Protein AF-A0A377KC80-F1 (afdb_monomer)

Nearest PDB structures (foldseek):
  1p32-assembly1_B  TM=4.394E-01  e=7.452E-01  Homo sapiens
  1yqf-assembly1_C  TM=5.046E-01  e=1.511E+00  Leishmania major
  6szw-assembly1_B  TM=3.566E-01  e=1.194E+00  Homo sapiens
  1p32-assembly1_A  TM=3.087E-01  e=9.432E-01  Homo sapiens
  1p32-assembly1_C  TM=3.452E-01  e=1.803E+00  Homo sapiens

Secondary structure (DSSP, 8-state):
-EEEEEETTEEEEEEE-SSEEEEEEEE-S--TTSB---EEEEEETTEEEEETTTS-EEEEETTEEEE-PPP-S-HHHHHHHHHHHHHHTT-SSEEEEETTEEEEEE---HHHHHHHSSHHHHHHHS-SB--

Structure (mmCIF, N/CA/C/O backbone):
data_AF-A0A377KC80-F1
#
_entry.id   AF-A0A377KC80-F1
#
loop_
_atom_site.group_PDB
_atom_site.id
_atom_site.type_symbol
_atom_site.label_atom_id
_atom_site.label_alt_id
_atom_site.label_comp_id
_atom_site.label_asym_id
_atom_site.label_entity_id
_atom_site.label_seq_id
_atom_site.pdbx_PDB_ins_code
_atom_site.Cartn_x
_atom_site.Cartn_y
_atom_site.Cartn_z
_atom_site.occupancy
_atom_site.B_iso_or_equiv
_atom_site.auth_seq_id
_atom_site.auth_comp_id
_atom_site.auth_asym_id
_atom_site.auth_atom_id
_atom_site.pdbx_PDB_model_num
ATOM 1 N N . MET A 1 1 ? -5.924 -3.165 12.423 1.00 92.44 1 MET A N 1
ATOM 2 C CA . MET A 1 1 ? -4.764 -2.318 12.799 1.00 92.44 1 MET A CA 1
ATOM 3 C C . MET A 1 1 ? -3.661 -2.581 11.795 1.00 92.44 1 MET A C 1
ATOM 5 O O . MET A 1 1 ? -3.571 -3.715 11.348 1.00 92.44 1 MET A O 1
ATOM 9 N N . TRP A 1 2 ? -2.860 -1.576 11.462 1.00 97.38 2 TRP A N 1
ATOM 10 C CA . TRP A 1 2 ? -1.629 -1.739 10.703 1.00 97.38 2 TRP A CA 1
ATOM 11 C C . TRP A 1 2 ? -0.594 -2.550 11.488 1.00 97.38 2 TRP A C 1
ATOM 13 O O . TRP A 1 2 ? -0.424 -2.347 12.696 1.00 97.38 2 TRP A O 1
ATOM 23 N N . GLY A 1 3 ? 0.098 -3.434 10.786 1.00 96.62 3 GLY A N 1
ATOM 24 C CA . GLY A 1 3 ? 1.353 -4.064 11.167 1.00 96.62 3 GLY A CA 1
ATOM 25 C C . GLY A 1 3 ? 2.402 -3.818 10.085 1.00 96.62 3 GLY A C 1
ATOM 26 O O . GLY A 1 3 ? 2.067 -3.383 8.983 1.00 96.62 3 GLY A O 1
ATOM 27 N N . SER A 1 4 ? 3.664 -4.078 10.409 1.00 96.75 4 SER A N 1
ATOM 28 C CA . SER A 1 4 ? 4.762 -4.005 9.451 1.00 96.75 4 SER A CA 1
ATOM 29 C C . SER A 1 4 ? 5.705 -5.194 9.585 1.00 96.75 4 SER A C 1
ATOM 31 O O . SER A 1 4 ? 5.806 -5.808 10.651 1.00 96.75 4 SER A O 1
ATOM 33 N N . GLY A 1 5 ? 6.383 -5.514 8.489 1.00 95.81 5 GLY A N 1
ATOM 34 C CA . GLY A 1 5 ? 7.382 -6.568 8.390 1.00 95.81 5 GLY A CA 1
ATOM 35 C C . GLY A 1 5 ? 8.461 -6.201 7.379 1.00 95.81 5 GLY A C 1
ATOM 36 O O . GLY A 1 5 ? 8.325 -5.240 6.625 1.00 95.81 5 GLY A O 1
ATOM 37 N N . PHE A 1 6 ? 9.552 -6.958 7.382 1.00 95.12 6 PHE A N 1
ATOM 38 C CA . PHE A 1 6 ? 10.605 -6.836 6.383 1.00 95.12 6 PHE A CA 1
ATOM 39 C C . PHE A 1 6 ? 11.070 -8.226 5.975 1.00 95.12 6 PHE A C 1
ATOM 41 O O . PHE A 1 6 ? 11.421 -9.042 6.831 1.00 95.12 6 PHE A O 1
ATOM 48 N N . THR A 1 7 ? 11.079 -8.494 4.674 1.00 93.38 7 THR A N 1
ATOM 49 C CA . THR A 1 7 ? 11.518 -9.773 4.121 1.00 93.38 7 THR A CA 1
ATOM 50 C C . THR A 1 7 ? 12.176 -9.559 2.766 1.00 93.38 7 THR A C 1
ATOM 52 O O . THR A 1 7 ? 11.642 -8.861 1.913 1.00 93.38 7 THR A O 1
ATOM 55 N N . MET A 1 8 ? 13.367 -10.135 2.571 1.00 93.12 8 MET A N 1
ATOM 56 C CA . MET A 1 8 ? 14.068 -10.170 1.275 1.00 93.12 8 MET A CA 1
ATOM 57 C C . MET A 1 8 ? 14.171 -8.810 0.545 1.00 93.12 8 MET A C 1
ATOM 59 O O . MET A 1 8 ? 14.028 -8.736 -0.674 1.00 93.12 8 MET A O 1
ATOM 63 N N . GLY A 1 9 ? 14.420 -7.721 1.280 1.00 93.62 9 GLY A N 1
ATOM 64 C CA . GLY A 1 9 ? 14.538 -6.381 0.687 1.00 93.62 9 GLY A CA 1
ATOM 65 C C . GLY A 1 9 ? 13.203 -5.674 0.438 1.00 93.62 9 GLY A C 1
ATOM 66 O O . GLY A 1 9 ? 13.186 -4.630 -0.204 1.00 93.62 9 GLY A O 1
ATOM 67 N N . VAL A 1 10 ? 12.092 -6.211 0.943 1.00 96.69 10 VAL A N 1
ATOM 68 C CA . VAL A 1 10 ? 10.760 -5.605 0.861 1.00 96.69 10 VAL A CA 1
ATOM 69 C C . VAL A 1 10 ? 10.282 -5.260 2.265 1.00 96.69 10 VAL A C 1
ATOM 71 O O . VAL A 1 10 ? 10.205 -6.135 3.131 1.00 96.69 10 VAL A O 1
ATOM 74 N N . THR A 1 11 ? 9.946 -3.991 2.488 1.00 97.19 11 THR A N 1
ATOM 75 C CA . THR A 1 11 ? 9.222 -3.567 3.689 1.00 97.19 11 THR A CA 1
ATOM 76 C C . THR A 1 11 ? 7.729 -3.678 3.413 1.00 97.19 11 THR A C 1
ATOM 78 O O . THR A 1 11 ? 7.213 -3.075 2.475 1.00 97.19 11 THR A O 1
ATOM 81 N N . GLU A 1 12 ? 7.025 -4.447 4.230 1.00 97.06 12 GLU A N 1
ATOM 82 C CA . GLU A 1 12 ? 5.603 -4.728 4.062 1.00 97.06 12 GLU A CA 1
ATOM 83 C C . GLU A 1 12 ? 4.792 -4.033 5.150 1.00 97.06 12 GLU A C 1
ATOM 85 O O . GLU A 1 12 ? 5.156 -4.070 6.327 1.00 97.06 12 GLU A O 1
ATOM 90 N N . PHE A 1 13 ? 3.657 -3.453 4.772 1.00 97.88 13 PHE A N 1
ATOM 91 C CA . PHE A 1 13 ? 2.700 -2.844 5.692 1.00 97.88 13 PHE A CA 1
ATOM 92 C C . PHE A 1 13 ? 1.335 -3.462 5.460 1.00 97.88 13 PHE A C 1
ATOM 94 O O . PHE A 1 13 ? 0.821 -3.422 4.345 1.00 97.88 13 PHE A O 1
ATOM 101 N N . SER A 1 14 ? 0.734 -4.045 6.493 1.00 97.56 14 SER A N 1
ATOM 102 C CA . SER A 1 14 ? -0.508 -4.798 6.339 1.00 97.56 14 SER A CA 1
ATOM 103 C C . SER A 1 14 ? -1.585 -4.409 7.334 1.00 97.56 14 SER A C 1
ATOM 105 O O . SER A 1 14 ? -1.310 -4.077 8.484 1.00 97.56 14 SER A O 1
ATOM 107 N N . ILE A 1 15 ? -2.838 -4.447 6.893 1.00 98.06 15 ILE A N 1
ATOM 108 C CA . ILE A 1 15 ? -4.012 -4.228 7.735 1.00 98.06 15 ILE A CA 1
ATOM 109 C C . ILE A 1 15 ? -5.109 -5.198 7.333 1.00 98.06 15 ILE A C 1
ATOM 111 O O . ILE A 1 15 ? -5.343 -5.426 6.152 1.00 98.06 15 ILE A O 1
ATOM 115 N N . ASP A 1 16 ? -5.811 -5.729 8.325 1.00 96.50 16 ASP A N 1
ATOM 116 C CA . ASP A 1 16 ? -6.956 -6.613 8.139 1.00 96.50 16 ASP A CA 1
ATOM 117 C C . ASP A 1 16 ? -8.143 -6.127 8.989 1.00 96.50 16 ASP A C 1
ATOM 119 O O . ASP A 1 16 ? -7.957 -5.530 10.062 1.00 96.50 16 ASP A O 1
ATOM 123 N N . ASN A 1 17 ? -9.363 -6.323 8.478 1.00 95.69 17 ASN A N 1
ATOM 124 C CA . ASN A 1 17 ? -10.620 -5.967 9.151 1.00 95.69 17 ASN A CA 1
ATOM 125 C C . ASN A 1 17 ? -11.510 -7.177 9.512 1.00 95.69 17 ASN A C 1
ATOM 127 O O . ASN A 1 17 ? -12.698 -7.012 9.786 1.00 95.69 17 ASN A O 1
ATOM 131 N N . GLY A 1 18 ? -10.954 -8.385 9.490 1.00 94.56 18 GLY A N 1
ATOM 132 C CA . GLY A 1 18 ? -11.598 -9.676 9.739 1.00 94.56 18 GLY A CA 1
ATOM 133 C C . GLY A 1 18 ? -12.139 -10.365 8.483 1.00 94.56 18 GLY A C 1
ATOM 134 O O . GLY A 1 18 ? -12.552 -11.522 8.544 1.00 94.56 18 GLY A O 1
ATOM 135 N N . LYS A 1 19 ? -12.177 -9.670 7.341 1.00 96.19 19 LYS A N 1
ATOM 136 C CA . LYS A 1 19 ? -12.702 -10.199 6.071 1.00 96.19 19 LYS A CA 1
ATOM 137 C C . LYS A 1 19 ? -11.822 -9.849 4.882 1.00 96.19 19 LYS A C 1
ATOM 139 O O . LYS A 1 19 ? -11.690 -10.661 3.966 1.00 96.19 19 LYS A O 1
ATOM 144 N N . TRP A 1 20 ? -11.296 -8.633 4.881 1.00 98.38 20 TRP A N 1
ATOM 145 C CA . TRP A 1 20 ? -10.429 -8.104 3.847 1.00 98.38 20 TRP A CA 1
ATOM 146 C C . TRP A 1 20 ? -9.115 -7.645 4.458 1.00 98.38 20 TRP A C 1
ATOM 148 O O . TRP A 1 20 ? -9.116 -6.963 5.488 1.00 98.38 20 TRP A O 1
ATOM 158 N N . GLY A 1 21 ? -8.034 -7.968 3.758 1.00 98.31 21 GLY A N 1
ATOM 159 C CA . GLY A 1 21 ? -6.681 -7.562 4.096 1.00 98.31 21 GLY A CA 1
ATOM 160 C C . GLY A 1 21 ? -6.053 -6.739 2.978 1.00 98.31 21 GLY A C 1
ATOM 161 O O . GLY A 1 21 ? -6.375 -6.918 1.803 1.00 98.31 21 GLY A O 1
ATOM 162 N N . ILE A 1 22 ? -5.149 -5.841 3.345 1.00 98.38 22 ILE A N 1
ATOM 163 C CA . ILE A 1 22 ? -4.282 -5.093 2.432 1.00 98.38 22 ILE A CA 1
ATOM 164 C C . ILE A 1 22 ? -2.843 -5.367 2.854 1.00 98.38 22 ILE A C 1
ATOM 166 O O . ILE A 1 22 ? -2.555 -5.359 4.050 1.00 98.38 22 ILE A O 1
ATOM 170 N N . ASN A 1 23 ? -1.952 -5.573 1.889 1.00 98.06 23 ASN A N 1
ATOM 171 C CA . ASN A 1 23 ? -0.505 -5.504 2.067 1.00 98.06 23 ASN A CA 1
ATOM 172 C C . ASN A 1 23 ? 0.053 -4.489 1.062 1.00 98.06 23 ASN A C 1
ATOM 174 O O . ASN A 1 23 ? -0.175 -4.625 -0.136 1.00 98.06 23 ASN A O 1
ATOM 178 N N . ILE A 1 24 ? 0.748 -3.473 1.561 1.00 98.19 24 ILE A N 1
ATOM 179 C CA . ILE A 1 24 ? 1.534 -2.530 0.771 1.00 98.19 24 ILE A CA 1
ATOM 180 C C . ILE A 1 24 ? 2.984 -3.014 0.838 1.00 98.19 24 ILE A C 1
ATOM 182 O O . ILE A 1 24 ? 3.597 -2.988 1.906 1.00 98.19 24 ILE A O 1
ATOM 186 N N . SER A 1 25 ? 3.502 -3.487 -0.291 1.00 97.62 25 SER A N 1
ATOM 187 C CA . SER A 1 25 ? 4.842 -4.045 -0.443 1.00 97.62 25 SER A CA 1
ATOM 188 C C . SER A 1 25 ? 5.772 -3.006 -1.056 1.00 97.62 25 SER A C 1
ATOM 190 O O . SER A 1 25 ? 5.716 -2.727 -2.256 1.00 97.62 25 SER A O 1
ATOM 192 N N . CYS A 1 26 ? 6.652 -2.445 -0.235 1.00 97.50 26 CYS A N 1
ATOM 193 C CA . CYS A 1 26 ? 7.598 -1.426 -0.653 1.00 97.50 26 CYS A CA 1
ATOM 194 C C . CYS A 1 26 ? 8.979 -2.053 -0.852 1.00 97.50 26 CYS A C 1
ATOM 196 O O . CYS A 1 26 ? 9.735 -2.266 0.096 1.00 97.50 26 CYS A O 1
ATOM 198 N N . THR A 1 27 ? 9.255 -2.438 -2.100 1.00 96.75 27 THR A N 1
ATOM 199 C CA . THR A 1 27 ? 10.537 -3.022 -2.511 1.00 96.75 27 THR A CA 1
ATOM 200 C C . THR A 1 27 ? 11.676 -2.004 -2.461 1.00 96.75 27 THR A C 1
ATOM 202 O O . THR A 1 27 ? 11.527 -0.885 -2.939 1.00 96.75 27 THR A O 1
ATOM 205 N N . GLY A 1 28 ? 12.824 -2.415 -1.923 1.00 95.88 28 GLY A N 1
ATOM 206 C CA . GLY A 1 28 ? 14.124 -1.773 -2.136 1.00 95.88 28 GLY A CA 1
ATOM 207 C C . GLY A 1 28 ? 14.924 -2.410 -3.278 1.00 95.88 28 GLY A C 1
ATOM 208 O O . GLY A 1 28 ? 16.061 -2.022 -3.517 1.00 95.88 28 GLY A O 1
ATOM 209 N N . ASN A 1 29 ? 14.349 -3.400 -3.969 1.00 95.31 29 ASN A N 1
ATOM 210 C CA . ASN A 1 29 ? 14.958 -4.072 -5.112 1.00 95.31 29 ASN A CA 1
ATOM 211 C C . ASN A 1 29 ? 14.458 -3.415 -6.413 1.00 95.31 29 ASN A C 1
ATOM 213 O O . ASN A 1 29 ? 13.266 -3.555 -6.719 1.00 95.31 29 ASN A O 1
ATOM 217 N N . PRO A 1 30 ? 15.317 -2.709 -7.169 1.00 95.69 30 PRO A N 1
ATOM 218 C CA . PRO A 1 30 ? 14.927 -2.101 -8.436 1.00 95.69 30 PRO A CA 1
ATOM 219 C C . PRO A 1 30 ? 14.705 -3.125 -9.546 1.00 95.69 30 PRO A C 1
ATOM 221 O O . PRO A 1 30 ? 15.307 -4.200 -9.558 1.00 95.69 30 PRO A O 1
ATOM 224 N N . ASN A 1 31 ? 13.884 -2.749 -10.526 1.00 94.38 31 ASN A N 1
ATOM 225 C CA . ASN A 1 31 ? 13.826 -3.429 -11.817 1.00 94.38 31 ASN A CA 1
ATOM 226 C C . ASN A 1 31 ? 14.992 -3.005 -12.739 1.00 94.38 31 ASN A C 1
ATOM 228 O O . ASN A 1 31 ? 15.848 -2.203 -12.366 1.00 94.38 31 ASN A O 1
ATOM 232 N N . GLU A 1 32 ? 15.007 -3.514 -13.974 1.00 94.38 32 GLU A N 1
ATOM 233 C CA . GLU A 1 32 ? 16.054 -3.242 -14.977 1.00 94.38 32 GLU A CA 1
ATOM 234 C C . GLU A 1 32 ? 16.237 -1.748 -15.313 1.00 94.38 32 GLU A C 1
ATOM 236 O O . GLU A 1 32 ? 17.292 -1.352 -15.804 1.00 94.38 32 GLU A O 1
ATOM 241 N N . ASN A 1 33 ? 15.233 -0.917 -15.023 1.00 93.62 33 ASN A N 1
ATOM 242 C CA . ASN A 1 33 ? 15.236 0.523 -15.270 1.00 93.62 33 ASN A CA 1
ATOM 243 C C . ASN A 1 33 ? 15.512 1.351 -14.000 1.00 93.62 33 ASN A C 1
ATOM 245 O O . ASN A 1 33 ? 15.265 2.552 -14.008 1.00 93.62 33 ASN A O 1
ATOM 249 N N . ASN A 1 34 ? 16.000 0.740 -12.913 1.00 95.38 34 ASN A N 1
ATOM 250 C CA . ASN A 1 34 ? 16.187 1.373 -11.597 1.00 95.38 34 ASN A CA 1
ATOM 251 C C . ASN A 1 34 ? 14.894 1.870 -10.922 1.00 95.38 34 ASN A C 1
ATOM 253 O O . ASN A 1 34 ? 14.954 2.680 -9.998 1.00 95.38 34 ASN A O 1
ATOM 257 N N . VAL A 1 35 ? 13.725 1.375 -11.336 1.00 97.00 35 VAL A N 1
ATOM 258 C CA . VAL A 1 35 ? 12.438 1.723 -10.715 1.00 97.00 35 VAL A CA 1
ATOM 259 C C . VAL A 1 35 ? 12.129 0.745 -9.584 1.00 97.00 35 VAL A C 1
ATOM 261 O O . VAL A 1 35 ? 12.260 -0.472 -9.740 1.00 97.00 35 VAL A O 1
ATOM 264 N N . LEU A 1 36 ? 11.680 1.277 -8.451 1.00 97.06 36 LEU A N 1
ATOM 265 C CA . LEU A 1 36 ? 11.155 0.517 -7.324 1.00 97.06 36 LEU A CA 1
ATOM 266 C C . LEU A 1 36 ? 9.667 0.239 -7.563 1.00 97.06 36 LEU A C 1
ATOM 268 O O . LEU A 1 36 ? 8.797 1.035 -7.211 1.00 97.06 36 LEU A O 1
ATOM 272 N N . ALA A 1 37 ? 9.380 -0.902 -8.190 1.00 95.75 37 ALA A N 1
ATOM 273 C CA . ALA A 1 37 ? 8.024 -1.347 -8.509 1.00 95.75 37 ALA A CA 1
ATOM 274 C C . ALA A 1 37 ? 7.297 -1.832 -7.244 1.00 95.75 37 ALA A C 1
ATOM 276 O O . ALA A 1 37 ? 7.188 -3.026 -6.974 1.00 95.75 37 ALA A O 1
ATOM 277 N N . HIS A 1 38 ? 6.866 -0.888 -6.413 1.00 97.50 38 HIS A N 1
ATOM 278 C CA . HIS A 1 38 ? 6.055 -1.181 -5.243 1.00 97.50 38 HIS A CA 1
ATOM 279 C C . HIS A 1 38 ? 4.683 -1.733 -5.646 1.00 97.50 38 HIS A C 1
ATOM 281 O O . HIS A 1 38 ? 4.099 -1.313 -6.646 1.00 97.50 38 HIS A O 1
ATOM 287 N N . THR A 1 39 ? 4.139 -2.632 -4.829 1.00 97.38 39 THR A N 1
ATOM 288 C CA . THR A 1 39 ? 2.909 -3.361 -5.165 1.00 97.38 39 THR A CA 1
ATOM 289 C C . THR A 1 39 ? 1.945 -3.350 -3.991 1.00 97.38 39 THR A C 1
ATOM 291 O O . THR A 1 39 ? 2.342 -3.395 -2.828 1.00 97.38 39 THR A O 1
ATOM 294 N N . ILE A 1 40 ? 0.650 -3.316 -4.285 1.00 98.44 40 ILE A N 1
ATOM 295 C CA . ILE A 1 40 ? -0.413 -3.476 -3.296 1.00 98.44 40 ILE A CA 1
ATOM 296 C C . ILE A 1 40 ? -1.113 -4.798 -3.566 1.00 98.44 40 ILE A C 1
ATOM 298 O O . ILE A 1 40 ? -1.581 -5.035 -4.676 1.00 98.44 40 ILE A O 1
ATOM 302 N N . TYR A 1 41 ? -1.235 -5.631 -2.540 1.00 98.31 41 TYR A N 1
ATOM 303 C CA . TYR A 1 41 ? -1.979 -6.884 -2.574 1.00 98.31 41 TYR A CA 1
ATOM 304 C C . TYR A 1 41 ? -3.237 -6.779 -1.724 1.00 98.31 41 TYR A C 1
ATOM 306 O O . TYR A 1 41 ? -3.199 -6.296 -0.590 1.00 98.31 41 TYR A O 1
ATOM 314 N N . ILE A 1 42 ? -4.348 -7.288 -2.252 1.00 98.31 42 ILE A N 1
ATOM 315 C CA . ILE A 1 42 ? -5.628 -7.351 -1.553 1.00 98.31 42 ILE A CA 1
ATOM 316 C C . ILE A 1 42 ? -5.998 -8.799 -1.279 1.00 98.31 42 ILE A C 1
ATOM 318 O O . ILE A 1 42 ? -6.008 -9.647 -2.175 1.00 98.31 42 ILE A O 1
ATOM 322 N N . TYR A 1 43 ? -6.381 -9.048 -0.036 1.00 98.31 43 TYR A N 1
ATOM 323 C CA . TYR A 1 43 ? -6.731 -10.353 0.487 1.00 98.31 43 TYR A CA 1
ATOM 324 C C . TYR A 1 43 ? -8.209 -10.412 0.850 1.00 98.31 43 TYR A C 1
ATOM 326 O O . TYR A 1 43 ? -8.789 -9.434 1.325 1.00 98.31 43 TYR A O 1
ATOM 334 N N . LYS A 1 44 ? -8.813 -11.585 0.668 1.00 97.75 44 LYS A N 1
ATOM 335 C CA . LYS A 1 44 ? -10.130 -11.924 1.212 1.00 97.75 44 LYS A CA 1
ATOM 336 C C . LYS A 1 44 ? -10.010 -13.223 2.004 1.00 97.75 44 LYS A C 1
ATOM 338 O O . LYS A 1 44 ? -9.933 -14.301 1.410 1.00 97.75 44 LYS A O 1
ATOM 343 N N . GLY A 1 45 ? -9.979 -13.117 3.332 1.00 94.25 45 GLY A N 1
ATOM 344 C CA . GLY A 1 45 ? -9.387 -14.165 4.171 1.00 94.25 45 GLY A CA 1
ATOM 345 C C . GLY A 1 45 ? -7.922 -14.380 3.778 1.00 94.25 45 GLY A C 1
ATOM 346 O O . GLY A 1 45 ? -7.231 -13.419 3.462 1.00 94.25 45 GLY A O 1
ATOM 347 N N . ASP A 1 46 ? -7.478 -15.631 3.678 1.00 91.81 46 ASP A N 1
ATOM 348 C CA . ASP A 1 46 ? -6.068 -15.958 3.396 1.00 91.81 46 ASP A CA 1
ATOM 349 C C . ASP A 1 46 ? -5.700 -15.965 1.899 1.00 91.81 46 ASP A C 1
ATOM 351 O O . ASP A 1 46 ? -4.616 -16.400 1.514 1.00 91.81 46 ASP A O 1
ATOM 355 N N . LYS A 1 47 ? -6.612 -15.539 1.018 1.00 96.62 47 LYS A N 1
ATOM 356 C CA . LYS A 1 47 ? -6.414 -15.590 -0.437 1.00 96.62 47 LYS A CA 1
ATOM 357 C C . LYS A 1 47 ? -6.177 -14.203 -1.006 1.00 96.62 47 LYS A C 1
ATOM 359 O O . LYS A 1 47 ? -7.013 -13.323 -0.807 1.00 96.62 47 LYS A O 1
ATOM 364 N N . VAL A 1 48 ? -5.113 -14.053 -1.794 1.00 97.44 48 VAL A N 1
ATOM 365 C CA . VAL A 1 48 ? -4.929 -12.894 -2.678 1.00 97.44 48 VAL A CA 1
ATOM 366 C C . VAL A 1 48 ? -6.022 -12.922 -3.746 1.00 97.44 48 VAL A C 1
ATOM 368 O O . VAL A 1 48 ? -6.217 -13.936 -4.415 1.00 97.44 48 VAL A O 1
ATOM 371 N N . VAL A 1 49 ? -6.762 -11.824 -3.882 1.00 97.38 49 VAL A N 1
ATOM 372 C CA . VAL A 1 49 ? -7.864 -11.688 -4.851 1.00 97.38 49 VAL A CA 1
ATOM 373 C C . VAL A 1 49 ? -7.657 -10.556 -5.855 1.00 97.38 49 VAL A C 1
ATOM 375 O O . VAL A 1 49 ? -8.357 -10.516 -6.865 1.00 97.38 49 VAL A O 1
ATOM 378 N N . ALA A 1 50 ? -6.727 -9.641 -5.583 1.00 97.31 50 ALA A N 1
ATOM 379 C CA . ALA A 1 50 ? -6.307 -8.584 -6.495 1.00 97.31 50 ALA A CA 1
ATOM 380 C C . ALA A 1 50 ? -4.911 -8.078 -6.114 1.00 97.31 50 ALA A C 1
ATOM 382 O O . ALA A 1 50 ? -4.513 -8.170 -4.949 1.00 97.31 50 ALA A O 1
ATOM 383 N N . ASN A 1 51 ? -4.212 -7.495 -7.082 1.00 97.50 51 ASN A N 1
ATOM 384 C CA . ASN A 1 51 ? -3.017 -6.691 -6.863 1.00 97.50 51 ASN A CA 1
ATOM 385 C C . ASN A 1 51 ? -3.023 -5.472 -7.807 1.00 97.50 51 ASN A C 1
ATOM 387 O O . ASN A 1 51 ? -3.830 -5.421 -8.740 1.00 97.50 51 ASN A O 1
ATOM 391 N N . SER A 1 52 ? -2.152 -4.498 -7.548 1.00 96.81 52 SER A N 1
ATOM 392 C CA . SER A 1 52 ? -2.063 -3.246 -8.315 1.00 96.81 52 SER A CA 1
ATOM 393 C C . SER A 1 52 ? -1.474 -3.395 -9.723 1.00 96.81 52 SER A C 1
ATOM 395 O O . SER A 1 52 ? -1.535 -2.444 -10.495 1.00 96.8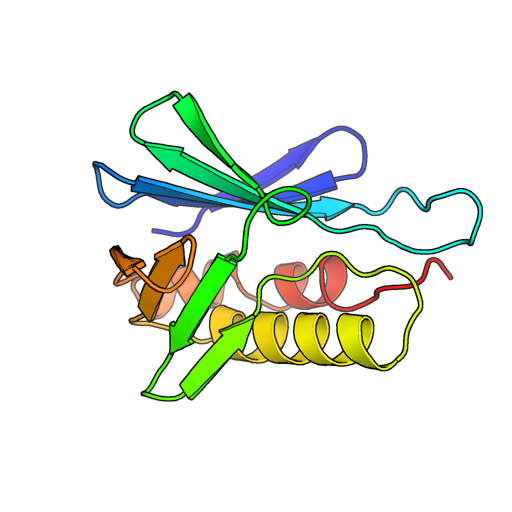1 52 SER A O 1
ATOM 397 N N . GLU A 1 53 ? -0.908 -4.554 -10.073 1.00 94.69 53 GLU A N 1
ATOM 398 C CA . GLU A 1 53 ? -0.418 -4.846 -11.431 1.00 94.69 53 GLU A CA 1
ATOM 399 C C . GLU A 1 53 ? -1.563 -5.279 -12.357 1.00 94.69 53 GLU A C 1
ATOM 401 O O . GLU A 1 53 ? -1.590 -4.944 -13.538 1.00 94.69 53 GLU A O 1
ATOM 406 N N . GLU A 1 54 ? -2.529 -6.028 -11.822 1.00 93.88 54 GLU A N 1
ATOM 407 C CA . GLU A 1 54 ? -3.571 -6.688 -12.615 1.00 93.88 54 GLU A CA 1
ATOM 408 C C . GLU A 1 54 ? -4.951 -6.033 -12.504 1.00 93.88 54 GLU A C 1
ATOM 410 O O . GLU A 1 54 ? -5.851 -6.322 -13.306 1.00 93.88 54 GLU A O 1
ATOM 415 N N . LYS A 1 55 ? -5.178 -5.233 -11.457 1.00 94.94 55 LYS A N 1
ATOM 416 C CA . LYS A 1 55 ? -6.490 -4.670 -11.129 1.00 94.94 55 LYS A CA 1
ATOM 417 C C . LYS A 1 55 ? -6.401 -3.194 -10.786 1.00 94.94 55 LYS A C 1
ATOM 419 O O . LYS A 1 55 ? -5.457 -2.723 -10.163 1.00 94.94 55 LYS A O 1
ATOM 424 N N . ASN A 1 56 ? -7.491 -2.505 -11.099 1.00 94.94 56 ASN A N 1
ATOM 425 C CA . ASN A 1 56 ? -7.728 -1.130 -10.701 1.00 94.94 56 ASN A CA 1
ATOM 426 C C . ASN A 1 56 ? -8.038 -1.102 -9.201 1.00 94.94 56 ASN A C 1
ATOM 428 O O . ASN A 1 56 ? -9.144 -1.461 -8.790 1.00 94.94 56 ASN A O 1
ATOM 432 N N . ILE A 1 57 ? -7.055 -0.717 -8.389 1.00 98.12 57 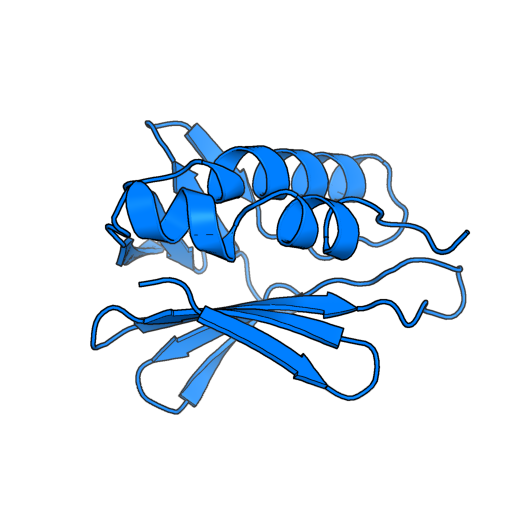ILE A N 1
ATOM 433 C CA . ILE A 1 57 ? -7.201 -0.551 -6.942 1.00 98.12 57 ILE A CA 1
ATOM 434 C C . ILE A 1 57 ? -7.217 0.940 -6.626 1.00 98.12 57 ILE A C 1
ATOM 436 O O . ILE A 1 57 ? -6.289 1.666 -6.985 1.00 98.12 57 ILE A O 1
ATOM 440 N N . SER A 1 58 ? -8.241 1.384 -5.905 1.00 98.19 58 SER A N 1
ATOM 441 C CA . SER A 1 58 ? -8.303 2.747 -5.388 1.00 98.19 58 SER A CA 1
ATOM 442 C C . SER A 1 58 ? -8.770 2.787 -3.938 1.00 98.19 58 SER A C 1
ATOM 444 O O . SER A 1 58 ? -9.401 1.859 -3.414 1.00 98.19 58 SER A O 1
ATOM 446 N N . PHE A 1 59 ? -8.397 3.873 -3.273 1.00 98.56 59 PHE A N 1
ATOM 447 C CA . PHE A 1 59 ? -8.674 4.138 -1.875 1.00 98.56 59 PHE A CA 1
ATOM 448 C C . PHE A 1 59 ? -9.385 5.475 -1.765 1.00 98.56 59 PHE A C 1
ATOM 450 O O . PHE A 1 59 ? -8.867 6.477 -2.249 1.00 98.56 59 PHE A O 1
ATOM 457 N N . VAL A 1 60 ? -10.539 5.506 -1.103 1.00 98.62 60 VAL A N 1
ATOM 458 C CA . VAL A 1 60 ? -11.208 6.773 -0.785 1.00 98.62 60 VAL A CA 1
ATOM 459 C C . VAL A 1 60 ? -10.864 7.155 0.648 1.00 98.62 60 VAL A C 1
ATOM 461 O O . VAL A 1 60 ? -11.216 6.434 1.587 1.00 98.62 60 VAL A O 1
ATOM 464 N N . ILE A 1 61 ? -10.156 8.272 0.802 1.00 98.31 61 ILE A N 1
ATOM 465 C CA . ILE A 1 61 ? -9.647 8.808 2.068 1.00 98.31 61 ILE A CA 1
ATOM 466 C C . ILE A 1 61 ? -10.168 10.240 2.180 1.00 98.31 61 ILE A C 1
ATOM 468 O O . ILE A 1 61 ? -9.941 11.045 1.285 1.00 98.31 61 ILE A O 1
ATOM 472 N N . ASP A 1 62 ? -10.923 10.539 3.239 1.00 96.00 62 ASP A N 1
ATOM 473 C CA . ASP A 1 62 ? -11.540 11.859 3.465 1.00 96.00 62 ASP A CA 1
ATOM 474 C C . ASP A 1 62 ? -12.340 12.412 2.261 1.00 96.00 62 ASP A C 1
ATOM 476 O O . ASP A 1 62 ? -12.461 13.618 2.061 1.00 96.00 62 ASP A O 1
ATOM 480 N N . GLY A 1 63 ? -12.935 11.512 1.468 1.00 95.62 63 GLY A N 1
ATOM 481 C CA . GLY A 1 63 ? -13.745 11.848 0.292 1.00 95.62 63 GLY A CA 1
ATOM 482 C C . GLY A 1 63 ? -12.956 12.044 -1.007 1.00 95.62 63 GLY A C 1
ATOM 483 O O . GLY A 1 63 ? -13.577 12.254 -2.046 1.00 95.62 63 GLY A O 1
ATOM 484 N N . GLU A 1 64 ? -11.628 11.934 -0.973 1.00 97.94 64 GLU A N 1
ATOM 485 C CA . GLU A 1 64 ? -10.753 11.983 -2.148 1.00 97.94 64 GLU A CA 1
ATOM 486 C C . GLU A 1 64 ? -10.292 10.574 -2.547 1.00 97.94 64 GLU A C 1
ATOM 488 O O . GLU A 1 64 ? -10.043 9.722 -1.690 1.00 97.94 64 GLU A O 1
ATOM 493 N N . GLU A 1 65 ? -10.209 10.311 -3.854 1.00 97.81 65 GLU A N 1
ATOM 494 C CA . GLU A 1 65 ? -9.789 9.021 -4.402 1.00 97.81 65 GLU A CA 1
ATOM 495 C C . GLU A 1 65 ? -8.291 9.010 -4.735 1.00 97.81 65 GLU A C 1
ATOM 497 O O . GLU A 1 65 ? -7.793 9.849 -5.486 1.00 97.81 65 GLU A O 1
ATOM 502 N N . PHE A 1 66 ? -7.586 8.002 -4.223 1.00 98.19 66 PHE A N 1
ATOM 503 C CA . PHE A 1 66 ? -6.166 7.765 -4.452 1.00 98.19 66 PHE A CA 1
ATOM 504 C C . PHE A 1 66 ? -5.957 6.400 -5.098 1.00 98.19 66 PHE A C 1
ATOM 506 O O . PHE A 1 66 ? -6.371 5.370 -4.562 1.00 98.19 66 PHE A O 1
ATOM 513 N N . TRP A 1 67 ? -5.285 6.383 -6.244 1.00 95.06 67 TRP A N 1
ATOM 514 C CA . TRP A 1 67 ? -5.029 5.161 -6.997 1.00 95.06 67 TRP A CA 1
ATOM 515 C C . TRP A 1 67 ? -3.782 4.439 -6.488 1.00 95.06 67 TRP A C 1
ATOM 517 O O . TRP A 1 67 ? -2.703 5.022 -6.394 1.00 95.06 67 TRP A O 1
ATOM 527 N N . GLY A 1 68 ? -3.935 3.149 -6.196 1.00 89.50 68 GLY A N 1
ATOM 528 C CA . GLY A 1 68 ? -2.830 2.250 -5.894 1.00 89.50 68 GLY A CA 1
ATOM 529 C C . GLY A 1 68 ? -2.217 1.717 -7.183 1.00 89.50 68 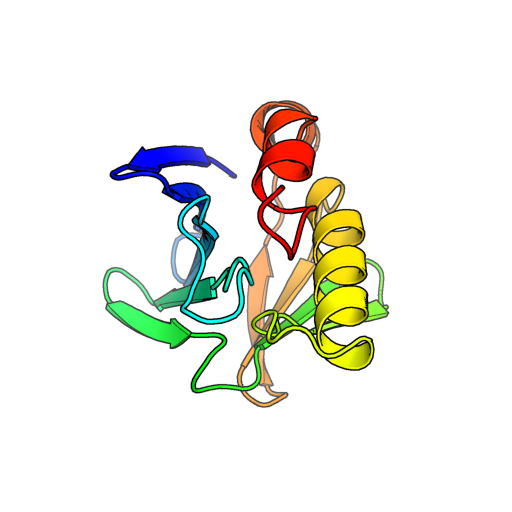GLY A C 1
ATOM 530 O O . GLY A 1 68 ? -2.517 0.591 -7.569 1.00 89.50 68 GLY A O 1
ATOM 531 N N . VAL A 1 69 ? -1.417 2.538 -7.865 1.00 93.06 69 VAL A N 1
ATOM 532 C CA . VAL A 1 69 ? -0.717 2.165 -9.108 1.00 93.06 69 VAL A CA 1
ATOM 533 C C . VAL A 1 69 ? 0.683 1.639 -8.817 1.00 93.06 69 VAL A C 1
ATOM 535 O O . VAL A 1 69 ? 1.305 2.061 -7.850 1.00 93.06 69 VAL A O 1
ATOM 538 N N . VAL A 1 70 ? 1.205 0.752 -9.660 1.00 96.12 70 VAL A N 1
ATOM 539 C CA . VAL A 1 70 ? 2.614 0.343 -9.571 1.00 96.12 70 VAL A CA 1
ATOM 540 C C . VAL A 1 70 ? 3.488 1.429 -10.201 1.00 96.12 70 VAL A C 1
ATOM 542 O O . VAL A 1 70 ? 3.232 1.796 -11.351 1.00 96.12 70 VAL A O 1
ATOM 545 N N . PRO A 1 71 ? 4.501 1.959 -9.491 1.00 96.38 71 PRO A N 1
ATOM 546 C CA . PRO A 1 71 ? 5.479 2.849 -10.101 1.00 96.38 71 PRO A CA 1
ATOM 547 C C . PRO A 1 71 ? 6.189 2.165 -11.273 1.00 96.38 71 PRO A C 1
ATOM 549 O O . PRO A 1 71 ? 6.687 1.046 -11.148 1.00 96.38 71 PRO A O 1
ATOM 552 N N . ASP A 1 72 ? 6.246 2.847 -12.412 1.00 95.00 72 ASP A N 1
ATOM 553 C CA . ASP A 1 72 ? 6.834 2.343 -13.660 1.00 95.00 72 ASP A CA 1
ATOM 554 C C . ASP A 1 72 ? 7.867 3.311 -14.261 1.00 95.00 72 ASP A C 1
ATOM 556 O O . ASP A 1 72 ? 8.332 3.122 -15.387 1.00 95.00 72 ASP A O 1
ATOM 560 N N . GLY A 1 73 ? 8.230 4.357 -13.510 1.00 93.06 73 GLY A N 1
ATOM 561 C CA . GLY A 1 73 ? 9.143 5.413 -13.935 1.00 93.06 73 GLY A CA 1
ATOM 562 C C . GLY A 1 73 ? 8.476 6.498 -14.782 1.00 93.06 73 GLY A C 1
ATOM 563 O O . GLY A 1 73 ? 9.120 7.480 -15.167 1.00 93.06 73 GLY A O 1
ATOM 564 N N . THR A 1 74 ? 7.179 6.380 -15.078 1.00 95.81 74 THR A N 1
ATOM 565 C CA . THR A 1 74 ? 6.433 7.493 -15.655 1.00 95.81 74 THR A CA 1
ATOM 566 C C . THR A 1 74 ? 6.068 8.494 -14.566 1.00 95.81 74 THR A C 1
ATOM 568 O O . THR A 1 74 ? 5.589 8.156 -13.485 1.00 95.81 74 THR A O 1
ATOM 571 N N . ARG A 1 75 ? 6.195 9.786 -14.886 1.00 95.19 75 ARG A N 1
ATOM 572 C CA . ARG A 1 75 ? 5.820 10.868 -13.963 1.00 95.19 75 ARG A CA 1
ATOM 573 C C . ARG A 1 75 ? 4.368 10.758 -13.477 1.00 95.19 75 ARG A C 1
ATOM 575 O O . ARG A 1 75 ? 4.057 11.240 -12.392 1.00 95.19 75 ARG A O 1
ATOM 582 N N . MET A 1 76 ? 3.466 10.207 -14.287 1.00 95.81 76 MET A N 1
ATOM 583 C CA . MET A 1 76 ? 2.060 10.060 -13.911 1.00 95.81 76 MET A CA 1
ATOM 584 C C . MET A 1 76 ? 1.896 9.037 -12.784 1.00 95.81 76 MET A C 1
ATOM 586 O O . MET A 1 76 ? 1.336 9.385 -11.744 1.00 95.81 76 MET A O 1
ATOM 590 N N . ASN A 1 77 ? 2.427 7.826 -12.964 1.00 95.56 77 ASN A N 1
ATOM 591 C CA . ASN A 1 77 ? 2.265 6.745 -11.995 1.00 95.56 77 ASN A CA 1
ATOM 592 C C . ASN A 1 77 ? 3.087 6.990 -10.727 1.00 95.56 77 ASN A C 1
ATOM 594 O O . ASN A 1 77 ? 2.572 6.808 -9.625 1.00 95.56 77 ASN A O 1
ATOM 598 N N . ASP A 1 78 ? 4.295 7.538 -10.864 1.00 95.38 78 ASP A N 1
ATOM 599 C CA . ASP A 1 78 ? 5.127 7.910 -9.718 1.00 95.38 78 ASP A CA 1
ATOM 600 C C . ASP A 1 78 ? 4.433 8.959 -8.828 1.00 95.38 78 ASP A C 1
ATOM 602 O O . ASP A 1 78 ? 4.378 8.822 -7.605 1.00 95.38 78 ASP A O 1
ATOM 606 N N . ASN A 1 79 ? 3.824 9.992 -9.428 1.00 96.25 79 ASN A N 1
ATOM 607 C CA . ASN A 1 79 ? 3.087 11.005 -8.665 1.00 96.25 79 ASN A CA 1
ATOM 608 C C . ASN A 1 79 ? 1.818 10.442 -8.015 1.00 96.25 79 ASN A C 1
ATOM 610 O O . ASN A 1 79 ? 1.473 10.850 -6.904 1.00 96.25 79 ASN A O 1
ATOM 614 N N . ALA A 1 80 ? 1.107 9.540 -8.696 1.00 97.31 80 ALA A N 1
ATOM 615 C CA . ALA A 1 80 ? -0.080 8.896 -8.143 1.00 97.31 80 ALA A CA 1
ATOM 616 C C . ALA A 1 80 ? 0.279 8.039 -6.918 1.00 97.31 80 ALA A C 1
ATOM 618 O O . ALA A 1 80 ? -0.361 8.177 -5.874 1.00 97.31 80 ALA A O 1
ATOM 619 N N . TRP A 1 81 ? 1.359 7.257 -7.002 1.00 97.62 81 TRP A N 1
ATOM 620 C CA . TRP A 1 81 ? 1.874 6.479 -5.879 1.00 97.62 81 TRP A CA 1
ATOM 621 C C . TRP A 1 81 ? 2.273 7.361 -4.688 1.00 97.62 81 TRP A C 1
ATOM 623 O O . TRP A 1 81 ? 1.818 7.135 -3.568 1.00 97.62 81 TRP A O 1
ATOM 633 N N . VAL A 1 82 ? 3.059 8.420 -4.916 1.00 95.94 82 VAL A N 1
ATOM 634 C CA . VAL A 1 82 ? 3.484 9.342 -3.846 1.00 95.94 82 VAL A CA 1
ATOM 635 C C . VAL A 1 82 ? 2.286 10.028 -3.178 1.00 95.94 82 VAL A C 1
ATOM 637 O O . VAL A 1 82 ? 2.271 10.199 -1.955 1.00 95.94 82 VAL A O 1
ATOM 640 N N . SER A 1 83 ? 1.266 10.416 -3.947 1.00 97.00 83 SER A N 1
ATOM 641 C CA . SER A 1 83 ? 0.025 10.977 -3.396 1.00 97.00 83 SER A CA 1
ATOM 642 C C . SER A 1 83 ? -0.731 9.959 -2.541 1.00 97.00 83 SER A C 1
ATOM 644 O O . SER A 1 83 ? -1.136 10.290 -1.426 1.00 97.00 83 SER A O 1
ATOM 646 N N . PHE A 1 84 ? -0.849 8.712 -3.009 1.00 97.75 84 PHE A N 1
ATOM 647 C CA . PHE A 1 84 ? -1.424 7.616 -2.230 1.00 97.75 84 PHE A CA 1
ATOM 648 C C . PHE A 1 84 ? -0.665 7.391 -0.912 1.00 97.75 84 PHE A C 1
ATOM 650 O O . PHE A 1 84 ? -1.289 7.392 0.149 1.00 97.75 84 PHE A O 1
ATOM 657 N N . VAL A 1 85 ? 0.670 7.277 -0.954 1.00 97.12 85 VAL A N 1
ATOM 658 C CA . VAL A 1 85 ? 1.534 7.093 0.227 1.00 97.12 85 VAL A CA 1
ATOM 659 C C . VAL A 1 85 ? 1.306 8.206 1.252 1.00 97.12 85 VAL A C 1
ATOM 661 O O . VAL A 1 85 ? 1.104 7.928 2.434 1.00 97.12 85 VAL A O 1
ATOM 664 N N . LYS A 1 86 ? 1.261 9.472 0.820 1.00 95.69 86 LYS A N 1
ATOM 665 C CA . LYS A 1 86 ? 0.969 10.599 1.721 1.00 95.69 86 LYS A CA 1
ATOM 666 C C . LYS A 1 86 ? -0.384 10.4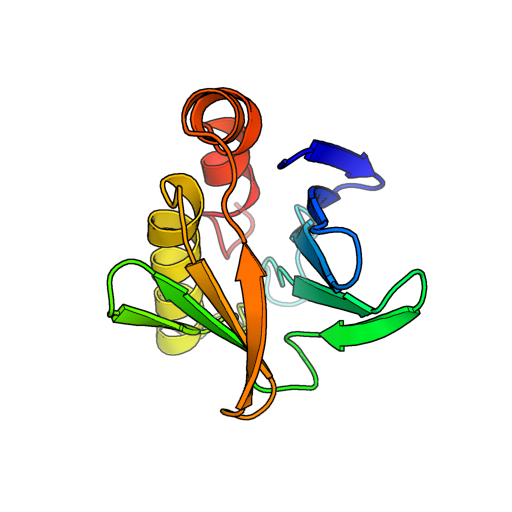43 2.404 1.00 95.69 86 LYS A C 1
ATOM 668 O O . LYS A 1 86 ? -0.454 10.532 3.630 1.00 95.69 86 LYS A O 1
ATOM 673 N N . ALA A 1 87 ? -1.436 10.193 1.630 1.00 96.88 87 ALA A N 1
ATOM 674 C CA . ALA A 1 87 ? -2.795 10.125 2.147 1.00 96.88 87 ALA A CA 1
ATOM 675 C C . ALA A 1 87 ? -2.975 8.940 3.109 1.00 96.88 87 ALA A C 1
ATOM 677 O O . ALA A 1 87 ? -3.385 9.121 4.259 1.00 96.88 87 ALA A O 1
ATOM 678 N N . ILE A 1 88 ? -2.579 7.732 2.693 1.00 97.12 88 ILE A N 1
ATOM 679 C CA . ILE A 1 88 ? -2.765 6.518 3.497 1.00 97.12 88 ILE A CA 1
ATOM 680 C C . ILE A 1 88 ? -1.932 6.530 4.785 1.00 97.12 88 ILE A C 1
ATOM 682 O O . ILE A 1 88 ? -2.352 5.946 5.784 1.00 97.12 88 ILE A O 1
ATOM 686 N N . SER A 1 89 ? -0.794 7.241 4.805 1.00 95.94 89 SER A N 1
ATOM 687 C CA . SER A 1 89 ? 0.078 7.322 5.987 1.00 95.94 89 SER A CA 1
ATOM 688 C C . SER A 1 89 ? -0.567 8.008 7.196 1.00 95.94 89 SER A C 1
ATOM 690 O O . SER A 1 89 ? -0.139 7.809 8.331 1.00 95.94 89 SER A O 1
ATOM 692 N N . THR A 1 90 ? -1.623 8.796 6.970 1.00 95.44 90 THR A N 1
ATOM 693 C CA . THR A 1 90 ? -2.326 9.552 8.019 1.00 95.44 90 THR A CA 1
ATOM 694 C C . THR A 1 90 ? -3.787 9.138 8.194 1.00 95.44 90 THR A C 1
ATOM 696 O O . THR A 1 90 ? -4.430 9.540 9.166 1.00 95.44 90 THR A O 1
ATOM 699 N N . ALA A 1 91 ? -4.302 8.283 7.306 1.00 96.81 91 ALA A N 1
ATOM 700 C CA . ALA A 1 91 ? -5.703 7.893 7.265 1.00 96.81 91 ALA A CA 1
ATOM 701 C C . ALA A 1 91 ? -6.123 7.086 8.505 1.00 96.81 91 ALA A C 1
ATOM 703 O O . ALA A 1 91 ? -5.588 6.013 8.794 1.00 96.81 91 ALA A O 1
ATOM 704 N N . THR A 1 92 ? -7.147 7.574 9.211 1.00 96.88 92 THR A N 1
ATOM 705 C CA . THR A 1 92 ? -7.791 6.862 10.339 1.00 96.88 92 THR A CA 1
ATOM 706 C C . THR A 1 92 ? -9.131 6.225 9.964 1.00 96.88 92 THR A C 1
ATOM 708 O O . THR A 1 92 ? -9.697 5.458 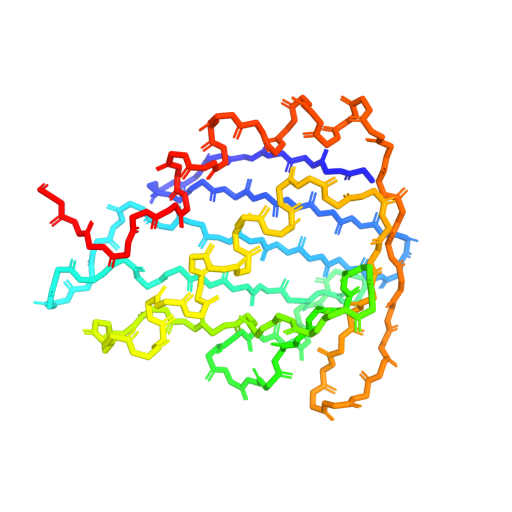10.743 1.00 96.88 92 THR A O 1
ATOM 711 N N . GLY A 1 93 ? -9.588 6.474 8.738 1.00 97.94 93 GLY A N 1
ATOM 712 C CA . GLY A 1 93 ? -10.725 5.834 8.095 1.00 97.94 93 GLY A CA 1
ATOM 713 C C . GLY A 1 93 ? -10.549 5.906 6.581 1.00 97.94 93 GLY A C 1
ATOM 714 O O . GLY A 1 93 ? -10.145 6.945 6.066 1.00 97.94 93 GLY A O 1
ATOM 715 N N . PHE A 1 94 ? -10.797 4.806 5.874 1.00 98.50 94 PHE A N 1
ATOM 716 C CA . PHE A 1 94 ? -10.740 4.782 4.412 1.00 98.50 94 PHE A CA 1
ATOM 717 C C . PHE A 1 94 ? -11.538 3.620 3.824 1.00 98.50 94 PHE A C 1
ATOM 719 O O . PHE A 1 94 ? -11.824 2.614 4.484 1.00 98.50 94 PHE A O 1
ATOM 726 N N . GLU A 1 95 ? -11.897 3.755 2.556 1.00 98.62 95 GLU A N 1
ATOM 727 C CA . GLU A 1 95 ? -12.611 2.742 1.790 1.00 98.62 95 GLU A CA 1
ATOM 728 C C . GLU A 1 95 ? -11.703 2.143 0.724 1.00 98.62 95 GLU A C 1
ATOM 730 O O . GLU A 1 95 ? -10.899 2.846 0.124 1.00 98.62 95 GLU A O 1
ATOM 735 N N . LEU A 1 96 ? -11.851 0.844 0.480 1.00 98.50 96 LEU A N 1
ATOM 736 C CA . LEU A 1 96 ? -11.122 0.120 -0.553 1.00 98.50 96 LEU A CA 1
ATOM 737 C C . LEU A 1 96 ? -12.064 -0.215 -1.708 1.00 98.50 96 LEU A C 1
ATOM 739 O O . LEU A 1 96 ? -13.134 -0.803 -1.492 1.00 98.50 96 LEU A O 1
ATOM 743 N N . TYR A 1 97 ? -11.613 0.087 -2.919 1.00 98.50 97 TYR A N 1
ATOM 744 C CA . TYR A 1 97 ? -12.295 -0.203 -4.169 1.00 98.50 97 TYR A CA 1
ATOM 745 C C . TYR A 1 97 ? -11.430 -1.112 -5.046 1.00 98.50 97 TYR A C 1
ATOM 747 O O . TYR A 1 97 ? -10.212 -0.959 -5.126 1.00 98.50 97 TYR A O 1
ATOM 755 N N . ILE A 1 98 ? -12.076 -2.076 -5.703 1.00 97.88 98 ILE A N 1
ATOM 756 C CA . ILE A 1 98 ? -11.470 -2.914 -6.744 1.00 97.88 98 ILE A CA 1
ATOM 757 C C . IL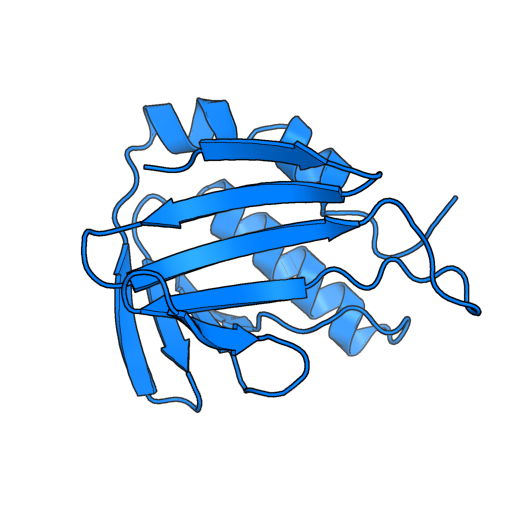E A 1 98 ? -12.358 -2.797 -7.974 1.00 97.88 98 ILE A C 1
ATOM 759 O O . ILE A 1 98 ? -13.550 -3.101 -7.889 1.00 97.88 98 ILE A O 1
ATOM 763 N N . ASN A 1 99 ? -11.786 -2.383 -9.105 1.00 96.25 99 ASN A N 1
ATOM 764 C CA . ASN A 1 99 ? -12.512 -2.096 -10.344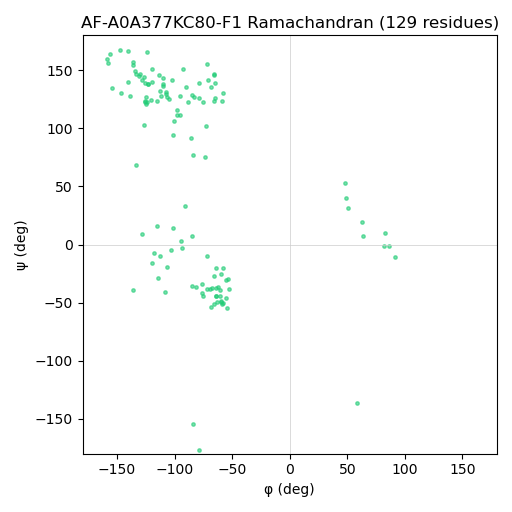 1.00 96.25 99 ASN A CA 1
ATOM 765 C C . ASN A 1 99 ? -13.740 -1.211 -10.073 1.00 96.25 99 ASN A C 1
ATOM 767 O O . ASN A 1 99 ? -14.864 -1.595 -10.393 1.00 96.25 99 ASN A O 1
ATOM 771 N N . GLU A 1 100 ? -13.515 -0.081 -9.390 1.00 95.25 100 GLU A N 1
ATOM 772 C CA . GLU A 1 100 ? -14.528 0.951 -9.088 1.00 95.25 100 GLU A CA 1
ATOM 773 C C . GLU A 1 100 ? -15.678 0.483 -8.178 1.00 95.25 100 GLU A C 1
ATOM 775 O O . GLU A 1 100 ? -16.627 1.218 -7.905 1.00 95.25 100 GLU A O 1
ATOM 780 N N . LYS A 1 101 ? -15.593 -0.733 -7.631 1.00 97.50 101 LYS A N 1
ATOM 781 C CA . LYS A 1 101 ? -16.567 -1.254 -6.678 1.00 97.50 101 LYS A CA 1
ATOM 782 C C . LYS A 1 101 ? -16.001 -1.237 -5.269 1.00 97.50 101 LYS A C 1
ATOM 784 O O . LYS A 1 101 ? -14.997 -1.893 -4.996 1.00 97.50 101 LYS A O 1
ATOM 789 N N . LYS A 1 102 ? -16.719 -0.592 -4.348 1.00 98.00 102 LYS A N 1
ATOM 790 C CA . LYS A 1 102 ? -16.414 -0.646 -2.914 1.00 98.00 102 LYS A CA 1
ATOM 791 C C . LYS A 1 102 ? -16.457 -2.090 -2.418 1.00 98.00 102 LYS A C 1
ATOM 793 O O . LYS A 1 102 ? -17.488 -2.761 -2.536 1.00 98.00 102 LYS A O 1
ATOM 798 N N . VAL A 1 103 ? -15.364 -2.561 -1.823 1.00 97.88 103 VAL A N 1
ATOM 799 C CA . VAL A 1 103 ? -15.262 -3.925 -1.272 1.00 97.88 103 VAL A CA 1
ATOM 800 C C . VAL A 1 103 ? -15.109 -3.956 0.245 1.00 97.88 103 VAL A C 1
ATOM 802 O O . VAL A 1 103 ? -15.561 -4.919 0.876 1.00 97.88 103 VAL A O 1
ATOM 805 N N . ALA A 1 104 ? -14.514 -2.918 0.839 1.00 98.25 104 ALA A N 1
ATOM 806 C CA . ALA A 1 104 ? -14.235 -2.868 2.268 1.00 98.25 104 ALA A CA 1
ATOM 807 C C . ALA A 1 104 ? -14.109 -1.434 2.800 1.00 98.25 104 ALA A C 1
ATOM 809 O O . ALA A 1 104 ? -13.904 -0.482 2.050 1.00 98.25 104 ALA A O 1
ATOM 810 N N . THR A 1 105 ? -14.191 -1.314 4.123 1.00 98.31 105 THR A N 1
ATOM 811 C CA . THR A 1 105 ? -13.855 -0.105 4.880 1.00 98.31 105 THR A CA 1
ATOM 812 C C . THR A 1 105 ? -12.888 -0.495 5.994 1.00 98.31 105 THR A C 1
ATOM 814 O O . THR A 1 105 ? -13.023 -1.567 6.596 1.00 98.31 105 THR A O 1
ATOM 817 N N . PHE A 1 106 ? -11.916 0.369 6.262 1.00 98.44 106 PHE A N 1
ATOM 818 C CA . PHE A 1 106 ? -10.898 0.197 7.290 1.00 98.44 106 PHE A CA 1
ATOM 819 C C . PHE A 1 106 ? -10.891 1.415 8.208 1.00 98.44 106 PHE A C 1
ATOM 821 O O . PHE A 1 106 ? -10.998 2.542 7.742 1.00 98.44 106 PHE A O 1
ATOM 828 N N . ASN A 1 107 ? -10.751 1.178 9.514 1.00 97.56 107 ASN A N 1
ATOM 829 C CA . ASN A 1 107 ? -10.719 2.225 10.539 1.00 97.56 107 ASN A CA 1
ATOM 830 C C . ASN A 1 107 ? -9.557 1.966 11.517 1.00 97.56 107 ASN A C 1
ATOM 832 O O . ASN A 1 107 ? -9.785 1.516 12.646 1.00 97.56 107 ASN A O 1
ATOM 836 N N . PRO A 1 108 ? -8.288 2.104 11.085 1.00 96.75 108 PRO A N 1
ATOM 837 C CA . PRO A 1 108 ? -7.156 1.954 11.992 1.00 96.75 108 PRO A CA 1
ATOM 838 C C . PRO A 1 108 ? -7.154 3.067 13.049 1.00 96.75 108 PRO A C 1
ATOM 840 O O . PRO A 1 108 ? -7.514 4.210 12.785 1.00 96.75 108 PRO A O 1
ATOM 843 N N . SER A 1 109 ? -6.708 2.756 14.267 1.00 96.25 109 SER A N 1
ATOM 844 C CA . SER A 1 109 ? -6.628 3.778 15.313 1.00 96.25 109 SER A CA 1
ATOM 845 C C . SER A 1 109 ? -5.497 4.768 15.025 1.00 96.25 109 SER A C 1
ATOM 847 O O . SER A 1 109 ? -4.401 4.363 14.636 1.00 96.25 109 SER A O 1
ATOM 849 N N . ALA A 1 110 ? -5.711 6.056 15.306 1.00 95.31 110 ALA A N 1
ATOM 850 C CA . ALA A 1 110 ? -4.703 7.105 15.104 1.00 95.31 110 ALA A CA 1
ATOM 851 C C . ALA A 1 110 ? -3.351 6.780 15.767 1.00 95.31 110 ALA A C 1
ATOM 853 O O . ALA A 1 110 ? -2.288 7.019 15.200 1.00 95.31 110 ALA A O 1
ATOM 854 N N . LYS A 1 111 ? -3.382 6.169 16.961 1.00 95.50 111 LYS A N 1
ATOM 855 C CA . LYS A 1 111 ? -2.173 5.728 17.672 1.00 95.50 111 LYS A CA 1
ATOM 856 C C . LYS A 1 111 ? -1.415 4.635 16.913 1.00 95.50 111 LYS A C 1
ATOM 858 O O . LYS A 1 111 ? -0.191 4.608 16.956 1.00 95.50 111 LYS A O 1
ATOM 863 N N . ASN A 1 112 ? -2.129 3.722 16.259 1.00 95.69 112 ASN A N 1
ATOM 864 C CA . ASN A 1 112 ? -1.531 2.652 15.470 1.00 95.69 112 ASN A CA 1
ATOM 865 C C . ASN A 1 112 ? -1.012 3.164 14.121 1.00 95.69 112 ASN A C 1
ATOM 867 O O . ASN A 1 112 ? 0.114 2.826 13.774 1.00 95.69 112 ASN A O 1
ATOM 871 N N . VAL A 1 113 ? -1.766 4.033 13.440 1.00 96.31 113 VAL A N 1
ATOM 872 C CA . VAL A 1 113 ? -1.313 4.734 12.226 1.00 96.31 113 VAL A CA 1
ATOM 873 C C . VAL A 1 113 ? -0.002 5.463 12.512 1.00 96.31 113 VAL A C 1
ATOM 875 O O . VAL A 1 113 ? 1.012 5.136 11.916 1.00 96.31 113 VAL A O 1
ATOM 878 N N . LYS A 1 114 ? 0.035 6.320 13.541 1.00 94.06 114 LYS A N 1
ATOM 879 C CA . LYS A 1 114 ? 1.251 7.050 13.939 1.00 94.06 114 LYS A CA 1
ATOM 880 C C . LYS A 1 114 ? 2.433 6.151 14.324 1.00 94.06 114 LYS A C 1
ATOM 882 O O . LYS A 1 114 ? 3.563 6.612 14.288 1.00 94.06 114 LYS A O 1
ATOM 887 N N . LYS A 1 115 ? 2.191 4.917 14.777 1.00 94.06 115 LYS A N 1
ATOM 888 C CA . LYS A 1 115 ? 3.255 3.987 15.189 1.00 94.06 115 LYS A CA 1
ATOM 889 C C . LYS A 1 115 ? 3.839 3.206 14.009 1.00 94.06 115 LYS A C 1
ATOM 891 O O . LYS A 1 115 ? 5.004 2.843 14.066 1.00 94.06 115 LYS A O 1
ATOM 896 N N . VAL A 1 116 ? 3.009 2.844 13.033 1.00 94.62 116 VAL A N 1
ATOM 897 C CA . VAL A 1 116 ? 3.375 1.890 11.972 1.00 94.62 116 VAL A CA 1
ATOM 898 C C . VAL A 1 116 ? 3.551 2.584 10.629 1.00 94.62 116 VAL A C 1
ATOM 900 O O . VAL A 1 116 ? 4.492 2.279 9.909 1.00 94.62 116 VAL A O 1
ATOM 903 N N . MET A 1 117 ? 2.676 3.536 10.318 1.00 93.00 117 MET A N 1
ATOM 904 C CA . MET A 1 117 ? 2.695 4.320 9.082 1.00 93.00 117 MET A CA 1
ATOM 905 C C . MET A 1 117 ? 3.524 5.603 9.250 1.00 93.00 117 MET A C 1
ATOM 907 O O . MET A 1 117 ? 3.184 6.654 8.716 1.00 93.00 117 MET A O 1
ATOM 911 N N . ASP A 1 118 ? 4.570 5.535 10.071 1.00 86.00 118 ASP A N 1
ATOM 912 C CA . ASP A 1 118 ? 5.390 6.677 10.457 1.00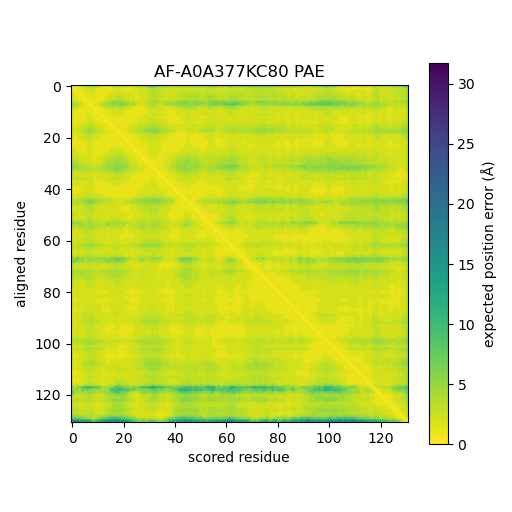 86.00 118 ASP A CA 1
ATOM 913 C C . ASP A 1 118 ? 6.484 6.977 9.417 1.00 86.00 118 ASP A C 1
ATOM 915 O O . ASP A 1 118 ? 6.363 6.645 8.234 1.00 86.00 118 ASP A O 1
ATOM 919 N N . ASN A 1 119 ? 7.578 7.609 9.850 1.00 83.25 119 ASN A N 1
ATOM 920 C CA . ASN A 1 119 ? 8.717 7.894 8.983 1.00 83.25 119 ASN A CA 1
ATOM 921 C C . ASN A 1 119 ? 9.257 6.644 8.273 1.00 83.25 119 ASN A C 1
ATOM 923 O O . ASN A 1 119 ? 9.747 6.782 7.158 1.00 83.25 119 ASN A O 1
ATOM 927 N N . ASN A 1 120 ? 9.154 5.445 8.858 1.00 85.00 120 ASN A N 1
ATOM 928 C CA . ASN A 1 120 ? 9.634 4.223 8.217 1.00 85.00 120 ASN A CA 1
ATOM 929 C C . ASN A 1 120 ? 8.784 3.831 6.997 1.00 85.00 120 ASN A C 1
ATOM 931 O O . ASN A 1 120 ? 9.327 3.393 5.984 1.00 85.00 120 ASN A O 1
ATOM 935 N N . PHE A 1 121 ? 7.461 4.022 7.066 1.00 91.38 121 PHE A N 1
ATOM 936 C CA . PHE A 1 121 ? 6.574 3.824 5.916 1.00 91.38 121 PHE A CA 1
ATOM 937 C C . PHE A 1 121 ? 6.910 4.796 4.794 1.00 91.38 121 PHE A C 1
ATOM 939 O O . PHE A 1 121 ? 7.139 4.378 3.662 1.00 91.38 121 PHE A O 1
ATOM 946 N N . ILE A 1 122 ? 7.022 6.084 5.125 1.00 91.56 122 ILE A N 1
ATOM 947 C CA . ILE A 1 122 ? 7.375 7.104 4.139 1.00 91.56 122 ILE A CA 1
ATOM 948 C C . ILE A 1 122 ? 8.744 6.797 3.527 1.00 91.56 122 ILE A C 1
ATOM 950 O O . ILE A 1 122 ? 8.855 6.743 2.315 1.00 91.56 122 ILE A O 1
ATOM 954 N N . GLN A 1 123 ? 9.773 6.505 4.321 1.00 88.94 123 GLN A N 1
ATOM 955 C CA . GLN A 1 123 ? 11.104 6.194 3.786 1.00 88.94 123 GLN A CA 1
ATOM 956 C C . GLN A 1 123 ? 11.132 4.938 2.911 1.00 88.94 123 GLN A C 1
ATOM 958 O O . GLN A 1 123 ? 11.852 4.917 1.919 1.00 88.94 123 GLN A O 1
ATOM 963 N N . SER A 1 124 ? 10.349 3.912 3.253 1.00 93.56 124 SER A N 1
ATOM 964 C CA . SER A 1 124 ? 10.327 2.659 2.490 1.00 93.56 124 SER A CA 1
ATOM 965 C C . SER A 1 124 ? 9.555 2.777 1.178 1.00 93.56 124 SER A C 1
ATOM 967 O O . SER A 1 124 ? 9.902 2.108 0.213 1.00 93.56 124 SER A O 1
ATOM 969 N N . CYS A 1 125 ? 8.491 3.582 1.156 1.00 95.62 125 CYS A N 1
ATOM 970 C CA . CYS A 1 125 ? 7.516 3.594 0.067 1.00 95.62 125 CYS A CA 1
ATOM 971 C C . CYS A 1 125 ? 7.519 4.890 -0.748 1.00 95.62 125 CYS A C 1
ATOM 973 O O . CYS A 1 125 ? 6.816 4.970 -1.743 1.00 95.62 125 CYS A O 1
ATOM 975 N N . TRP A 1 126 ? 8.206 5.948 -0.322 1.00 94.25 126 TRP A N 1
ATOM 976 C CA . TRP A 1 126 ? 8.149 7.239 -1.014 1.00 94.25 126 TRP A CA 1
ATOM 977 C C . TRP A 1 126 ? 8.949 7.252 -2.314 1.00 94.25 126 TRP A C 1
ATOM 979 O O . TRP A 1 126 ? 8.488 7.801 -3.314 1.00 94.25 126 TRP A O 1
ATOM 989 N N . ASN A 1 127 ? 10.159 6.693 -2.287 1.00 94.06 127 ASN A N 1
ATOM 990 C CA . ASN A 1 127 ? 11.047 6.697 -3.439 1.00 94.06 127 ASN A CA 1
ATOM 991 C C . ASN A 1 127 ? 10.569 5.669 -4.460 1.00 94.06 127 ASN A C 1
ATOM 993 O O . ASN A 1 127 ? 10.516 4.489 -4.155 1.00 94.06 127 ASN A O 1
ATOM 997 N N . THR A 1 128 ? 10.294 6.105 -5.686 1.00 95.12 128 THR A N 1
ATOM 998 C CA . THR A 1 128 ? 9.957 5.212 -6.807 1.00 95.12 128 THR A CA 1
ATOM 999 C C . THR A 1 128 ? 11.175 4.830 -7.647 1.00 95.12 128 THR A C 1
ATOM 1001 O O . THR A 1 128 ? 11.066 4.026 -8.568 1.00 95.12 128 THR A O 1
ATOM 1004 N N . TRP A 1 129 ? 12.347 5.374 -7.319 1.00 94.12 129 TRP A N 1
ATOM 1005 C CA . TRP A 1 129 ? 13.617 5.135 -7.998 1.00 94.12 129 TRP A CA 1
ATOM 1006 C C . TRP A 1 129 ? 14.670 4.689 -6.991 1.00 94.12 129 TRP A C 1
ATOM 1008 O O . TRP A 1 129 ? 14.684 5.156 -5.851 1.00 94.12 129 TRP A O 1
ATOM 1018 N N . TYR A 1 130 ? 15.545 3.789 -7.423 1.00 89.06 130 TYR A N 1
ATOM 1019 C CA . TYR A 1 130 ? 16.704 3.363 -6.651 1.00 89.06 130 TYR A CA 1
ATOM 1020 C C . TYR A 1 130 ? 17.851 4.362 -6.848 1.00 89.06 130 TYR A C 1
ATOM 1022 O O . TYR A 1 130 ? 18.198 4.685 -7.987 1.00 89.06 130 TYR A O 1
ATOM 1030 N N . GLU A 1 131 ? 18.396 4.864 -5.737 1.00 78.31 131 GLU A N 1
ATOM 1031 C CA . GLU A 1 131 ? 19.516 5.821 -5.690 1.00 78.31 131 GLU A CA 1
ATOM 1032 C C . GLU A 1 131 ? 20.885 5.128 -5.654 1.00 78.31 131 GLU A C 1
ATOM 1034 O O . GLU A 1 131 ? 21.022 4.090 -4.962 1.00 78.31 131 GLU A O 1
#

pLDDT: mean 95.72, std 3.03, range [78.31, 98.62]

Organism: Escherichia coli (NCBI:txid562)

Mean predicted aligned error: 2.64 Å

Solvent-accessible surface area (backbone atoms only — not comparable to full-atom values): 6880 Å² total; per-residue (Å²): 80,62,46,73,52,75,56,99,61,25,43,34,39,33,37,52,72,91,53,47,31,42,35,42,39,19,33,75,59,52,50,99,83,37,22,16,59,28,45,40,40,32,26,54,62,97,40,79,77,47,34,22,88,84,38,55,33,36,33,38,45,95,87,44,81,31,46,49,45,42,28,74,75,44,74,67,36,37,50,38,32,42,52,29,52,59,53,62,35,72,46,45,47,37,33,37,26,52,70,89,37,81,75,50,69,48,68,36,49,64,73,42,31,62,68,52,37,29,73,66,40,49,68,45,53,54,58,44,54,64,130

Sequence (131 aa):
MWGSGFTMGVTEFSIDNGKWGINISCTGNPNENNVLAHTIYIYKGDKVVANSEEKNISFVIDGEEFWGVVPDGTRMNDNAWVSFVKAISTATGFELYINEKKVATFNPSAKNVKKVMDNNFIQSCWNTWYE

InterPro domains:
  IPR059508 YfjT/YkfB [PF27224] (1-117)

Radius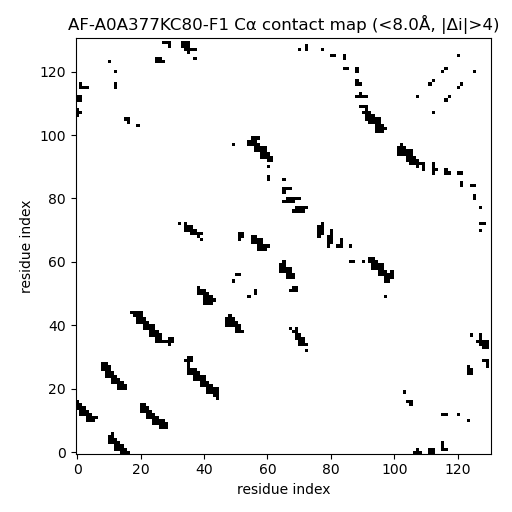 of gyration: 13.6 Å; Cα contacts (8 Å, |Δi|>4): 295; chains: 1; bounding box: 36×28×33 Å

Foldseek 3Di:
DWDWDDDDQWIWIKDDDPFKMKIWTQHLDADPVQFGFIKMFMDGPPDTDDMQVGWFKWKQAPNDIQTRHTQDPDPVRLVSQLVVLVRQLQGQKMFIDTNNDTDDIDGHDRVVSCVHSHPVSCVRRNDRGHD